Protein AF-C6BVX5-F1 (afdb_monomer)

Solvent-accessible surface area (backbone atoms only — not comparable to full-atom values): 6120 Å² total; per-residue (Å²): 136,64,79,90,76,52,53,75,67,58,49,50,52,53,50,59,68,44,44,63,56,55,52,48,58,60,66,78,60,53,72,51,82,54,87,90,64,91,51,86,47,88,52,87,85,78,92,73,68,70,90,79,49,55,70,68,60,52,51,51,48,55,49,32,55,49,44,42,72,64,39,88,46,70,69,51,32,49,53,28,48,53,53,41,52,52,55,51,47,48,66,72,70,46,85,80,79,124

Radius of gyration: 18.34 Å; Cα contacts (8 Å, |Δi|>4): 43; chains: 1; bounding box: 46×40×33 Å

Secondary structure (DSSP, 8-state):
--GGG--HHHHHHHHHHHHHHHHHHHHHT-EE--TTSSS-EEPPP----GGGS-HHHHHHHHHHHHHHHH--SHHHHHHHHHHHHHHHHHHHH-----

Foldseek 3Di:
DDPVPDDPVVVVVVVVVCVVVVVVVVVVPQWDDDPPPVDTDRDDDDDDDCVPPDPVLVVQLVVLVVQCVPDPDDVSNVVSVVSNVVSVVCRVVDPPPD

Sequence (98 aa):
MNLNSMTLDEKKLLAAELAPLILGEFRATSEMIIPGAEKAVKVKTRAIDTGLISADTRTAFANAETEISNASNFEELKAASEDMAGIVRTILMGHNNE

Nearest PDB structures (foldseek):
  5awi-assembly1_B  TM=8.036E-01  e=1.396E+00  Escherichia coli
  6nch-assembly1_B  TM=7.797E-01  e=1.396E+00  Bacillus cereus ATCC 14579
  6nci-assembly1_B  TM=8.277E-01  e=1.939E+00  Bacillus cereus ATCC 14579
  4hfq-assembly1_B  TM=7.726E-01  e=7.694E+00  Streptococcus pneumoniae TIGR4

Structure (mmCIF, N/CA/C/O backbone):
data_AF-C6BVX5-F1
#
_entry.id   AF-C6BVX5-F1
#
loop_
_atom_site.group_PDB
_atom_site.id
_atom_site.type_symbol
_atom_site.label_atom_id
_atom_site.label_alt_id
_atom_site.label_comp_id
_atom_site.label_asym_id
_atom_site.label_entity_id
_atom_site.label_seq_id
_atom_site.pdbx_PDB_ins_code
_atom_site.Cartn_x
_atom_site.Cartn_y
_atom_site.Cartn_z
_atom_site.occupancy
_atom_site.B_iso_or_equiv
_atom_site.auth_seq_id
_atom_site.auth_comp_id
_atom_site.auth_asym_id
_atom_site.auth_atom_id
_atom_site.pdbx_PDB_model_num
ATOM 1 N N . MET A 1 1 ? -23.982 -8.227 -20.933 1.00 60.34 1 MET A N 1
ATOM 2 C CA . MET A 1 1 ? -24.252 -8.823 -19.605 1.00 60.34 1 MET A CA 1
ATOM 3 C C . MET A 1 1 ? -24.408 -7.679 -18.611 1.00 60.34 1 MET A C 1
ATOM 5 O O . MET A 1 1 ? -23.605 -6.758 -18.676 1.00 60.34 1 MET A O 1
ATOM 9 N N . ASN A 1 2 ? -25.450 -7.656 -17.775 1.00 74.31 2 ASN A N 1
ATOM 10 C CA . ASN A 1 2 ? -25.619 -6.600 -16.768 1.00 74.31 2 ASN A CA 1
ATOM 11 C C . ASN A 1 2 ? -24.914 -7.032 -15.468 1.00 74.31 2 ASN A C 1
ATOM 13 O O . ASN A 1 2 ? -25.264 -8.057 -14.887 1.00 74.31 2 ASN A O 1
ATOM 17 N N . LEU A 1 3 ? -23.917 -6.256 -15.029 1.00 66.56 3 LEU A N 1
ATOM 18 C CA . LEU A 1 3 ? -23.111 -6.517 -13.824 1.00 66.56 3 LEU A CA 1
ATOM 19 C C . LEU A 1 3 ? -23.961 -6.648 -12.550 1.00 66.56 3 LEU A C 1
ATOM 21 O O . LEU A 1 3 ? -23.608 -7.388 -11.630 1.00 66.56 3 LEU A O 1
ATOM 25 N N . ASN A 1 4 ? -25.106 -5.964 -12.507 1.00 78.56 4 ASN A N 1
ATOM 26 C CA . ASN A 1 4 ? -25.998 -5.965 -11.348 1.00 78.56 4 ASN A CA 1
ATOM 27 C C . ASN A 1 4 ? -26.814 -7.258 -11.216 1.00 78.56 4 ASN A C 1
ATOM 29 O O . ASN A 1 4 ? -27.314 -7.546 -10.135 1.00 78.56 4 ASN A O 1
ATOM 33 N N . SER A 1 5 ? -26.919 -8.046 -12.288 1.00 87.69 5 SER A N 1
ATOM 34 C CA . SER A 1 5 ? -27.629 -9.332 -12.309 1.00 87.69 5 SER A CA 1
ATOM 35 C C . SER A 1 5 ? -26.704 -10.551 -12.212 1.00 87.69 5 SER A C 1
ATOM 37 O O . SER A 1 5 ? -27.187 -11.673 -12.292 1.00 87.69 5 SER A O 1
ATOM 39 N N . MET A 1 6 ? -25.390 -10.348 -12.054 1.00 88.00 6 MET A N 1
ATOM 40 C CA . MET A 1 6 ? -24.423 -11.442 -11.917 1.00 88.00 6 MET A CA 1
ATOM 41 C C . MET A 1 6 ? -24.410 -12.003 -10.493 1.00 88.00 6 MET A C 1
ATOM 43 O O . MET A 1 6 ? -24.428 -11.255 -9.507 1.00 88.00 6 MET A O 1
ATOM 47 N N . THR A 1 7 ? -24.290 -13.320 -10.401 1.00 91.19 7 THR A N 1
ATOM 48 C CA . THR A 1 7 ? -23.965 -14.031 -9.165 1.00 91.19 7 THR A CA 1
ATOM 49 C C . THR A 1 7 ? -22.559 -13.667 -8.677 1.00 91.19 7 THR A C 1
ATOM 51 O O . THR A 1 7 ? -21.732 -13.119 -9.411 1.00 91.19 7 THR A O 1
ATOM 54 N N . LEU A 1 8 ? -22.269 -13.959 -7.406 1.00 83.06 8 LEU A N 1
ATOM 55 C CA . LEU A 1 8 ? -20.951 -13.693 -6.827 1.00 83.06 8 LEU A CA 1
ATOM 56 C C . LEU A 1 8 ? -19.834 -14.449 -7.566 1.00 83.06 8 LEU A C 1
ATOM 58 O O . LEU A 1 8 ? -18.750 -13.899 -7.754 1.00 83.06 8 LEU A O 1
ATOM 62 N N . ASP A 1 9 ? -20.101 -15.678 -8.006 1.00 87.00 9 ASP A N 1
ATOM 63 C CA . ASP A 1 9 ? -19.108 -16.513 -8.686 1.00 87.00 9 ASP A CA 1
ATOM 64 C C . ASP A 1 9 ? -18.813 -16.012 -10.103 1.00 87.00 9 ASP A C 1
ATOM 66 O O . ASP A 1 9 ? -17.649 -15.925 -10.492 1.00 87.00 9 ASP A O 1
ATOM 70 N N . GLU A 1 10 ? -19.829 -15.551 -10.835 1.00 87.50 10 GLU A N 1
ATOM 71 C CA . GLU A 1 10 ? -19.634 -14.896 -12.135 1.00 87.50 10 GLU A CA 1
ATOM 72 C C . GLU A 1 10 ? -18.826 -13.597 -11.998 1.00 87.50 10 GLU A C 1
ATOM 74 O O . GLU A 1 10 ? -17.965 -13.307 -12.828 1.00 87.50 10 GLU A O 1
ATOM 79 N N . LYS A 1 11 ? -19.053 -12.820 -10.928 1.00 80.06 11 LYS A N 1
ATOM 80 C CA . LYS A 1 11 ? -18.270 -11.601 -10.653 1.00 80.06 11 LYS A CA 1
ATOM 81 C C . LYS A 1 11 ? -16.804 -11.916 -10.357 1.00 80.06 11 LYS A C 1
ATOM 83 O O . LYS A 1 11 ? -15.929 -11.191 -10.826 1.00 80.06 11 LYS A O 1
ATOM 88 N N . LYS A 1 12 ? -16.524 -12.989 -9.610 1.00 79.69 12 LYS A N 1
ATOM 89 C CA . LYS A 1 12 ? -15.149 -13.446 -9.338 1.00 79.69 12 LYS A CA 1
ATOM 90 C C . LYS A 1 12 ? -14.439 -13.895 -10.611 1.00 79.69 12 LYS A C 1
ATOM 92 O O . LYS A 1 12 ? -13.272 -13.563 -10.792 1.00 79.69 12 LYS A O 1
ATOM 97 N N . LEU A 1 13 ? -15.142 -14.610 -11.491 1.00 85.38 13 LEU A N 1
ATOM 98 C CA . LEU A 1 13 ? -14.588 -15.061 -12.766 1.00 85.38 13 LEU A CA 1
ATOM 99 C C . LEU A 1 13 ? -14.216 -13.867 -13.658 1.00 85.38 13 LEU A C 1
ATOM 101 O O . LEU A 1 13 ? -13.092 -13.785 -14.143 1.00 85.38 13 LEU A O 1
ATOM 105 N N . LEU A 1 14 ? -15.118 -12.887 -13.772 1.00 85.56 14 LEU A N 1
ATOM 106 C CA . LEU A 1 14 ? -14.877 -11.658 -14.529 1.00 85.56 14 LEU A CA 1
ATOM 107 C C . LEU A 1 14 ? -13.716 -10.834 -13.943 1.00 85.56 14 LEU A C 1
ATOM 109 O O . LEU A 1 14 ? -12.893 -10.296 -14.677 1.00 85.56 14 LEU A O 1
ATOM 113 N N . ALA A 1 15 ? -13.614 -10.751 -12.613 1.00 79.00 15 ALA A N 1
ATOM 114 C CA . ALA A 1 15 ? -12.490 -10.089 -11.951 1.00 79.00 15 ALA A CA 1
ATOM 115 C C . ALA A 1 15 ? -11.152 -10.792 -12.246 1.00 79.00 15 ALA A C 1
ATOM 117 O O . ALA A 1 15 ? -10.144 -10.121 -12.466 1.00 79.00 15 ALA A O 1
ATOM 118 N N . ALA A 1 16 ? -11.144 -12.128 -12.301 1.00 80.56 16 ALA A N 1
ATOM 119 C CA . ALA A 1 16 ? -9.966 -12.901 -12.680 1.00 80.56 16 ALA A CA 1
ATOM 120 C C . ALA A 1 16 ? -9.570 -12.678 -14.152 1.00 80.56 16 ALA A C 1
ATOM 122 O O . ALA A 1 16 ? -8.381 -12.578 -14.445 1.00 80.56 16 ALA A O 1
ATOM 123 N N . GLU A 1 17 ? -10.538 -12.529 -15.061 1.00 83.69 17 GLU A N 1
ATOM 124 C CA . GLU A 1 17 ? -10.288 -12.182 -16.470 1.00 83.69 17 GLU A CA 1
ATOM 125 C C . GLU A 1 17 ? -9.742 -10.758 -16.650 1.00 83.69 17 GLU A C 1
ATOM 127 O O . GLU A 1 17 ? -8.934 -10.511 -17.546 1.00 83.69 17 GLU A O 1
ATOM 132 N N . LEU A 1 18 ? -10.140 -9.819 -15.786 1.00 83.94 18 LEU A N 1
ATOM 133 C CA . LEU A 1 18 ? -9.647 -8.438 -15.801 1.00 83.94 18 LEU A CA 1
ATOM 134 C C . LEU A 1 18 ? -8.274 -8.279 -15.133 1.00 83.94 18 LEU A C 1
ATOM 136 O O . LEU A 1 18 ? -7.557 -7.321 -15.429 1.00 83.94 18 LEU A O 1
ATOM 140 N N . ALA A 1 19 ? -7.877 -9.204 -14.256 1.00 77.75 19 ALA A N 1
ATOM 141 C CA . ALA A 1 19 ? -6.626 -9.108 -13.508 1.00 77.75 19 ALA A CA 1
ATOM 142 C C . ALA A 1 19 ? -5.369 -8.974 -14.401 1.00 77.75 19 ALA A C 1
ATOM 144 O O . ALA A 1 19 ? -4.540 -8.114 -14.102 1.00 77.75 19 ALA A O 1
ATOM 145 N N . PRO A 1 20 ? -5.204 -9.720 -15.515 1.00 79.06 20 PRO A N 1
ATOM 146 C CA . PRO A 1 20 ? -4.078 -9.534 -16.432 1.00 79.06 20 PRO A CA 1
ATOM 147 C C . PRO A 1 20 ? -4.012 -8.139 -17.063 1.00 79.06 20 PRO A C 1
ATOM 149 O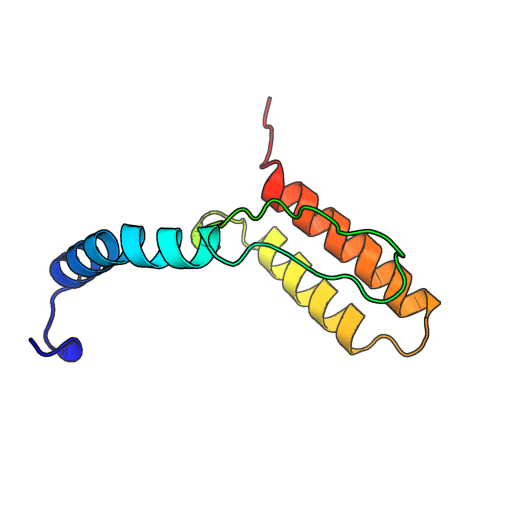 O . PRO A 1 20 ? -2.918 -7.591 -17.187 1.00 79.06 20 PRO A O 1
ATOM 152 N N . LEU A 1 21 ? -5.160 -7.554 -17.428 1.00 77.31 21 LEU A N 1
ATOM 153 C CA . LEU A 1 21 ? -5.239 -6.198 -17.980 1.00 77.31 21 LEU A CA 1
ATOM 154 C C . LEU A 1 21 ? -4.810 -5.170 -16.929 1.00 77.31 21 LEU A C 1
ATOM 156 O O . LEU A 1 21 ? -3.924 -4.361 -17.185 1.00 77.31 21 LEU A O 1
ATOM 160 N N . ILE A 1 22 ? -5.375 -5.267 -15.723 1.00 70.06 22 ILE A N 1
ATOM 161 C CA . ILE A 1 22 ? -5.036 -4.399 -14.588 1.00 70.06 22 ILE A CA 1
ATOM 162 C C . ILE A 1 22 ? -3.530 -4.475 -14.290 1.00 70.06 22 ILE A C 1
ATOM 164 O O . ILE A 1 22 ? -2.861 -3.451 -14.165 1.00 70.06 22 ILE A O 1
ATOM 168 N N . LEU A 1 23 ? -2.963 -5.685 -14.235 1.00 68.50 23 LEU A N 1
ATOM 169 C CA . LEU A 1 23 ? -1.529 -5.891 -14.013 1.00 68.50 23 LEU A CA 1
ATOM 170 C C . LEU A 1 23 ? -0.660 -5.364 -15.166 1.00 68.50 23 LEU A C 1
ATOM 172 O O . LEU A 1 23 ? 0.456 -4.904 -14.917 1.00 68.50 23 LEU A O 1
ATOM 176 N N . GLY A 1 24 ? -1.144 -5.436 -16.408 1.00 67.88 24 GLY A N 1
ATOM 177 C CA . GLY A 1 24 ? -0.482 -4.872 -17.584 1.00 67.88 24 GLY A CA 1
ATOM 178 C C . GLY A 1 24 ? -0.354 -3.351 -17.497 1.00 67.88 24 GLY A C 1
ATOM 179 O O . GLY A 1 24 ? 0.754 -2.827 -17.628 1.00 67.88 24 GLY A O 1
ATOM 180 N N . GLU A 1 25 ? -1.451 -2.666 -17.173 1.00 69.00 25 GLU A N 1
ATOM 181 C CA . GLU A 1 25 ? -1.486 -1.209 -16.982 1.00 69.00 25 GLU A CA 1
ATOM 182 C C . GLU A 1 25 ? -0.544 -0.753 -15.856 1.00 69.00 25 GLU A C 1
ATOM 184 O O . GLU A 1 25 ? 0.236 0.188 -16.028 1.00 69.00 25 GLU A O 1
ATOM 189 N N . PHE A 1 26 ? -0.520 -1.471 -14.726 1.00 62.66 26 PHE A N 1
ATOM 190 C CA . PHE A 1 26 ? 0.402 -1.177 -13.619 1.00 62.66 26 PHE A CA 1
ATOM 191 C C . PHE A 1 26 ? 1.884 -1.337 -13.995 1.00 62.66 26 PHE A C 1
ATOM 193 O O . PHE A 1 26 ? 2.742 -0.598 -13.504 1.00 62.66 26 PHE A O 1
ATOM 200 N N . ARG A 1 27 ? 2.215 -2.313 -14.848 1.00 59.59 27 ARG A N 1
ATOM 201 C CA . ARG A 1 27 ? 3.601 -2.558 -15.283 1.00 59.59 27 ARG A CA 1
ATOM 202 C C . ARG A 1 27 ? 4.084 -1.534 -16.305 1.00 59.59 27 ARG A C 1
ATOM 204 O O . ARG A 1 27 ? 5.266 -1.207 -16.294 1.00 59.59 27 ARG A O 1
ATOM 211 N N . ALA A 1 28 ? 3.200 -1.029 -17.162 1.00 58.88 28 ALA A N 1
ATOM 212 C CA . ALA A 1 28 ? 3.556 -0.085 -18.221 1.00 58.88 28 ALA A CA 1
ATOM 213 C C . ALA A 1 28 ? 3.823 1.350 -17.720 1.00 58.88 28 ALA A C 1
ATOM 215 O O . ALA A 1 28 ? 4.411 2.146 -18.445 1.00 58.88 28 ALA A O 1
ATOM 216 N N . THR A 1 29 ? 3.418 1.682 -16.490 1.00 56.69 29 THR A N 1
ATOM 217 C CA . THR A 1 29 ? 3.346 3.068 -15.985 1.00 56.69 29 THR A CA 1
ATOM 218 C C . THR A 1 29 ? 4.292 3.384 -14.820 1.00 56.69 29 THR A C 1
ATOM 220 O O . THR A 1 29 ? 4.210 4.455 -14.227 1.00 56.69 29 THR A O 1
ATOM 223 N N . SER A 1 30 ? 5.222 2.492 -14.469 1.00 55.81 30 SER A N 1
ATOM 224 C CA . SER A 1 30 ? 6.034 2.614 -13.243 1.00 55.81 30 SER A CA 1
ATOM 225 C C . SER A 1 30 ? 7.359 3.380 -13.421 1.00 55.81 30 SER A C 1
ATOM 227 O O . SER A 1 30 ? 8.408 2.970 -12.924 1.00 55.81 30 SER A O 1
ATOM 229 N N . GLU A 1 31 ? 7.316 4.534 -14.090 1.00 56.47 31 GLU A N 1
ATOM 230 C CA . GLU A 1 31 ? 8.401 5.523 -14.060 1.00 56.47 31 GLU A CA 1
ATOM 231 C C . GLU A 1 31 ? 7.922 6.779 -13.323 1.00 56.47 31 GLU A C 1
ATOM 233 O O . GLU A 1 31 ? 6.957 7.423 -13.728 1.00 56.47 31 GLU A O 1
ATOM 238 N N . MET A 1 32 ? 8.580 7.117 -12.209 1.00 61.38 32 MET A N 1
ATOM 239 C CA . MET A 1 32 ? 8.295 8.336 -11.454 1.00 61.38 32 MET A CA 1
ATOM 240 C C . MET A 1 32 ? 9.426 9.337 -11.677 1.00 61.38 32 MET A C 1
ATOM 242 O O . MET A 1 32 ? 10.578 9.089 -11.318 1.00 61.38 32 MET A O 1
ATOM 246 N N . ILE A 1 33 ? 9.085 10.495 -12.237 1.00 58.84 33 ILE A N 1
ATOM 247 C CA . ILE A 1 33 ? 9.990 11.642 -12.306 1.00 58.84 33 ILE A CA 1
ATOM 248 C C . ILE A 1 33 ? 9.848 12.401 -10.989 1.00 58.84 33 ILE A C 1
ATOM 250 O O . ILE A 1 33 ? 8.784 12.947 -10.714 1.00 58.84 33 ILE A O 1
ATOM 254 N N . ILE A 1 34 ? 10.907 12.430 -10.177 1.00 63.28 34 ILE A N 1
ATOM 255 C CA . ILE A 1 34 ? 10.957 13.220 -8.940 1.00 63.28 34 ILE A CA 1
ATOM 256 C C . ILE A 1 34 ? 11.580 14.584 -9.277 1.00 63.28 34 ILE A C 1
ATOM 258 O O . ILE A 1 34 ? 12.789 14.645 -9.537 1.00 63.28 34 ILE A O 1
ATOM 262 N N . PRO A 1 35 ? 10.802 15.683 -9.307 1.00 57.81 35 PRO A N 1
ATOM 263 C CA . PRO A 1 35 ? 11.343 17.006 -9.600 1.00 57.81 35 PRO A CA 1
ATOM 264 C C . PRO A 1 35 ? 12.383 17.405 -8.545 1.00 57.81 35 PRO A C 1
ATOM 266 O O . PRO A 1 35 ? 12.142 17.268 -7.350 1.00 57.81 35 PRO A O 1
ATOM 269 N N . GLY A 1 36 ? 13.546 17.892 -8.985 1.00 63.66 36 GLY A N 1
ATOM 270 C CA . GLY A 1 36 ? 14.615 18.365 -8.093 1.00 63.66 36 GLY A CA 1
ATOM 271 C C . GLY A 1 36 ? 15.616 17.305 -7.611 1.00 63.66 36 GLY A C 1
ATOM 272 O O . GLY A 1 36 ? 16.596 17.667 -6.973 1.00 63.66 36 GLY A O 1
ATOM 273 N N . ALA A 1 37 ? 15.441 16.022 -7.948 1.00 65.06 37 ALA A N 1
ATOM 274 C CA . ALA A 1 37 ? 16.407 14.968 -7.597 1.00 65.06 37 ALA A CA 1
ATOM 275 C C . ALA A 1 37 ? 17.595 14.844 -8.582 1.00 65.06 37 ALA A C 1
ATOM 277 O O . ALA A 1 37 ? 18.461 13.990 -8.392 1.00 65.06 37 ALA A O 1
ATOM 278 N N . GLU A 1 38 ? 17.604 15.641 -9.662 1.00 66.06 38 GLU A N 1
ATOM 279 C CA . GLU A 1 38 ? 18.574 15.625 -10.782 1.00 66.06 38 GLU A CA 1
ATOM 280 C C . GLU A 1 38 ? 18.816 14.243 -11.434 1.00 66.06 38 GLU A C 1
ATOM 282 O O . GLU A 1 38 ? 19.732 14.074 -12.240 1.00 66.06 38 GLU A O 1
ATOM 287 N N . LYS A 1 39 ? 18.008 13.227 -11.102 1.00 65.38 39 LYS A N 1
ATOM 288 C CA . LYS A 1 39 ? 18.172 11.835 -11.539 1.00 65.38 39 LYS A CA 1
ATOM 289 C C . LYS A 1 39 ? 16.814 11.162 -11.722 1.00 65.38 39 LYS A C 1
ATOM 291 O O . LYS A 1 39 ? 15.894 11.376 -10.937 1.00 65.38 39 LYS A O 1
ATOM 296 N N . ALA A 1 40 ? 16.715 10.300 -12.733 1.00 63.00 40 ALA A N 1
ATOM 297 C CA . ALA A 1 40 ? 15.579 9.399 -12.895 1.00 63.00 40 ALA A CA 1
ATOM 298 C C . ALA A 1 40 ? 15.629 8.301 -11.820 1.00 63.00 40 ALA A C 1
ATOM 300 O O . ALA A 1 40 ? 16.657 7.635 -11.653 1.00 63.00 40 ALA A O 1
A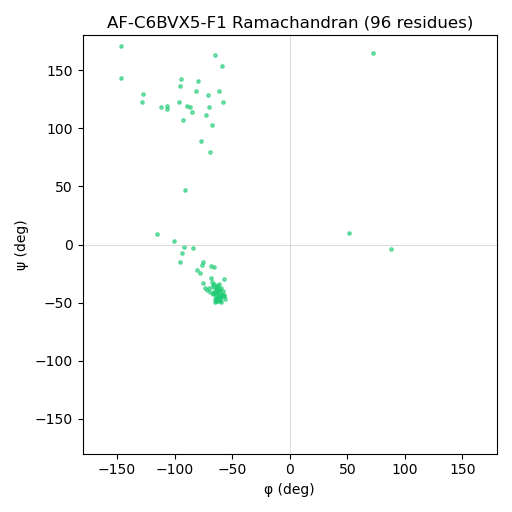TOM 301 N N . VAL A 1 41 ? 14.526 8.104 -11.094 1.00 63.38 41 VAL A N 1
ATOM 302 C CA . VAL A 1 41 ? 14.421 7.083 -10.044 1.00 63.38 41 VAL A CA 1
ATOM 303 C C . VAL A 1 41 ? 13.553 5.940 -10.552 1.00 63.38 41 VAL A C 1
ATOM 305 O O . VAL A 1 41 ? 12.366 6.104 -10.818 1.00 63.38 41 VAL A O 1
ATOM 308 N N . LYS A 1 42 ? 14.147 4.748 -10.672 1.00 62.75 42 LYS A N 1
ATOM 309 C CA . LYS A 1 42 ? 13.388 3.530 -10.971 1.00 62.75 42 LYS A CA 1
ATOM 310 C C . LYS A 1 42 ? 12.600 3.116 -9.732 1.00 62.75 42 LYS A C 1
ATOM 312 O O . LYS A 1 42 ? 13.192 2.676 -8.747 1.00 62.75 42 LYS A O 1
ATOM 317 N N . VAL A 1 43 ? 11.278 3.224 -9.800 1.00 65.56 43 VAL A N 1
ATOM 318 C CA . VAL A 1 43 ? 10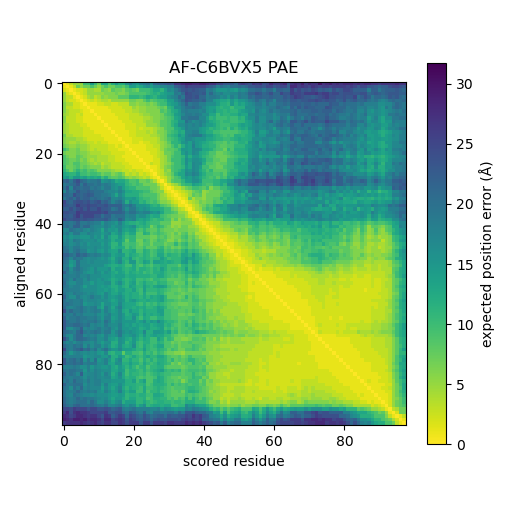.372 2.814 -8.724 1.00 65.56 43 VAL A CA 1
ATOM 319 C C . VAL A 1 43 ? 9.863 1.407 -9.014 1.00 65.56 43 VAL A C 1
ATOM 321 O O . VAL A 1 43 ? 9.269 1.148 -10.055 1.00 65.56 43 VAL A O 1
ATOM 324 N N . LY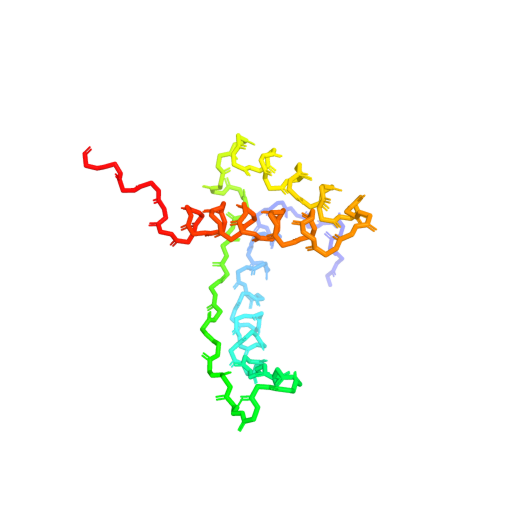S A 1 44 ? 10.093 0.473 -8.087 1.00 63.12 44 LYS A N 1
ATOM 325 C CA . LYS A 1 44 ? 9.435 -0.838 -8.119 1.00 63.12 44 LYS A CA 1
ATOM 326 C C . LYS A 1 44 ? 8.097 -0.718 -7.400 1.00 63.12 44 LYS A C 1
ATOM 328 O O . LYS A 1 44 ? 8.076 -0.422 -6.209 1.00 63.12 44 LYS A O 1
ATOM 333 N N . THR A 1 45 ? 6.999 -0.962 -8.104 1.00 67.31 45 THR A N 1
ATOM 334 C CA . THR A 1 45 ? 5.655 -0.986 -7.518 1.00 67.31 45 THR A CA 1
ATOM 335 C C . THR A 1 45 ? 5.263 -2.416 -7.143 1.00 67.31 45 THR A C 1
ATOM 337 O O . THR A 1 45 ? 5.599 -3.379 -7.837 1.00 67.31 45 THR A O 1
ATOM 340 N N . ARG A 1 46 ? 4.562 -2.574 -6.016 1.00 67.31 46 ARG A N 1
ATOM 341 C CA . ARG A 1 46 ? 3.958 -3.843 -5.588 1.00 67.31 46 ARG A CA 1
ATOM 342 C C . ARG A 1 46 ? 2.493 -3.584 -5.265 1.00 67.31 46 ARG A C 1
ATOM 344 O O . ARG A 1 46 ? 2.201 -2.749 -4.419 1.00 67.31 46 ARG A O 1
ATOM 351 N N . ALA A 1 47 ? 1.593 -4.302 -5.929 1.00 69.12 47 ALA A N 1
ATOM 352 C CA . ALA A 1 47 ? 0.181 -4.308 -5.568 1.00 69.12 47 ALA A CA 1
ATOM 353 C C . ALA A 1 47 ? -0.034 -5.278 -4.399 1.00 69.12 47 ALA A C 1
ATOM 355 O O . ALA A 1 47 ? 0.473 -6.403 -4.424 1.00 69.12 47 ALA A O 1
ATOM 356 N N . ILE A 1 48 ? -0.755 -4.828 -3.376 1.00 69.00 48 ILE A N 1
ATOM 357 C CA . ILE A 1 48 ? -1.073 -5.612 -2.183 1.00 69.00 48 ILE A CA 1
ATOM 358 C C . ILE A 1 48 ? -2.582 -5.558 -1.994 1.00 69.00 48 ILE A C 1
ATOM 360 O O . ILE A 1 48 ? -3.172 -4.480 -2.021 1.00 69.00 48 ILE A O 1
ATOM 364 N N . ASP A 1 49 ? -3.196 -6.726 -1.822 1.00 69.62 49 ASP A N 1
ATOM 365 C CA . ASP A 1 49 ? -4.602 -6.816 -1.448 1.00 69.62 49 ASP A CA 1
ATOM 366 C C . ASP A 1 49 ? -4.762 -6.337 -0.000 1.00 69.62 49 ASP A C 1
ATOM 368 O O . ASP A 1 49 ? -4.193 -6.912 0.931 1.00 69.62 49 ASP A O 1
ATOM 372 N N . THR A 1 50 ? -5.534 -5.269 0.192 1.00 66.94 50 THR A N 1
ATOM 373 C CA . THR A 1 50 ? -5.769 -4.670 1.510 1.00 66.94 50 THR A CA 1
ATOM 374 C C . THR A 1 50 ? -6.549 -5.595 2.444 1.00 66.94 50 THR A C 1
ATOM 376 O O . THR A 1 50 ? -6.467 -5.424 3.661 1.00 66.94 50 THR A O 1
ATOM 379 N N . GLY A 1 51 ? -7.248 -6.605 1.913 1.00 72.56 51 GLY A N 1
ATOM 380 C CA . GLY A 1 51 ? -7.879 -7.669 2.695 1.00 72.56 51 GLY A CA 1
ATOM 381 C C . GLY A 1 51 ? -6.883 -8.615 3.375 1.00 72.56 51 GLY A C 1
ATOM 382 O O . GLY A 1 51 ? -7.250 -9.285 4.338 1.00 72.56 51 GLY A O 1
ATOM 383 N N . LEU A 1 52 ? -5.624 -8.643 2.922 1.00 74.94 52 LEU A N 1
ATOM 384 C CA . LEU A 1 52 ? -4.537 -9.433 3.517 1.00 74.94 52 LEU A CA 1
ATOM 385 C C . LEU A 1 52 ? -3.737 -8.654 4.573 1.00 74.94 52 LEU A C 1
ATOM 387 O O . LEU A 1 52 ? -2.816 -9.199 5.180 1.00 74.94 52 LEU A O 1
ATOM 391 N N . ILE A 1 53 ? -4.076 -7.383 4.792 1.00 81.38 53 ILE A N 1
ATOM 392 C CA . ILE A 1 53 ? -3.448 -6.519 5.790 1.00 81.38 53 ILE A CA 1
ATOM 393 C C . ILE A 1 53 ? -4.290 -6.567 7.072 1.00 81.38 53 ILE A C 1
ATOM 395 O O . ILE A 1 53 ? -5.522 -6.495 7.027 1.00 81.38 53 ILE A O 1
ATOM 399 N N . SER A 1 54 ? -3.635 -6.672 8.232 1.00 84.62 54 SER A N 1
ATOM 400 C CA . SER A 1 54 ? -4.335 -6.693 9.521 1.00 84.62 54 SER A CA 1
ATOM 401 C C . SER A 1 54 ? -5.172 -5.421 9.728 1.00 84.62 54 SER A C 1
ATOM 403 O O . SER A 1 54 ? -4.894 -4.357 9.167 1.00 84.62 54 SER A O 1
ATOM 405 N N . ALA A 1 55 ? -6.234 -5.521 10.532 1.00 86.75 55 ALA A N 1
ATOM 406 C CA . ALA A 1 55 ? -7.043 -4.355 10.887 1.00 86.75 55 ALA A CA 1
ATOM 407 C C . ALA A 1 55 ? -6.195 -3.264 11.565 1.00 86.75 55 ALA A C 1
ATOM 409 O O . ALA A 1 55 ? -6.327 -2.096 11.213 1.00 86.75 55 ALA A O 1
ATOM 410 N N . ASP A 1 56 ? -5.268 -3.653 12.441 1.00 87.88 56 ASP A N 1
ATOM 411 C CA . ASP A 1 56 ? -4.386 -2.724 13.153 1.00 87.88 56 ASP A CA 1
ATOM 412 C C . ASP A 1 56 ? -3.482 -1.942 12.198 1.00 87.88 56 ASP A C 1
ATOM 414 O O . ASP A 1 56 ? -3.373 -0.722 12.304 1.00 87.88 56 ASP A O 1
ATOM 418 N N . THR A 1 57 ? -2.888 -2.614 11.208 1.00 86.06 57 THR A N 1
ATOM 419 C CA . THR A 1 57 ? -2.049 -1.949 10.205 1.00 86.06 57 THR A CA 1
ATOM 420 C C . THR A 1 57 ? -2.866 -1.012 9.313 1.00 86.06 57 THR A C 1
ATOM 422 O O . THR A 1 57 ? -2.376 0.056 8.956 1.00 86.06 57 THR A O 1
ATOM 425 N N . ARG A 1 58 ? -4.122 -1.354 8.992 1.00 85.44 58 ARG A N 1
ATOM 426 C CA . ARG A 1 58 ? -5.025 -0.448 8.258 1.00 85.44 58 ARG A CA 1
ATOM 427 C C . ARG A 1 58 ? -5.380 0.796 9.073 1.00 85.44 58 ARG A C 1
ATOM 429 O O . ARG A 1 58 ? -5.365 1.893 8.525 1.00 85.44 58 ARG A O 1
ATOM 436 N N . THR A 1 59 ? -5.651 0.639 10.367 1.00 89.62 59 THR A N 1
ATOM 437 C CA . THR A 1 59 ? -5.903 1.767 11.277 1.00 89.62 59 THR A CA 1
ATOM 438 C C . THR A 1 59 ? -4.671 2.659 11.408 1.00 89.62 59 THR A C 1
ATOM 440 O O . THR A 1 59 ? -4.785 3.875 11.289 1.00 89.62 59 THR A O 1
ATOM 443 N N . ALA A 1 60 ? -3.485 2.069 11.588 1.00 88.88 60 ALA A N 1
ATOM 444 C CA . ALA A 1 60 ? -2.231 2.816 11.650 1.00 88.88 60 ALA A CA 1
ATOM 445 C C . ALA A 1 60 ? -1.986 3.619 10.364 1.00 88.88 60 ALA A C 1
ATOM 447 O O . ALA A 1 60 ? -1.626 4.790 10.433 1.00 88.88 60 ALA A O 1
ATOM 448 N N . PHE A 1 61 ? -2.243 3.014 9.199 1.00 88.62 61 PHE A N 1
ATOM 449 C CA . PHE A 1 61 ? -2.133 3.692 7.909 1.00 88.62 61 PHE A CA 1
ATOM 450 C C . PHE A 1 61 ? -3.085 4.897 7.809 1.00 88.62 61 PHE A C 1
ATOM 452 O O . PHE A 1 61 ? -2.642 5.992 7.481 1.00 88.62 61 PHE A O 1
ATOM 459 N N . ALA A 1 62 ? -4.363 4.733 8.165 1.00 88.75 62 ALA A N 1
ATOM 460 C CA . ALA A 1 62 ? -5.344 5.823 8.132 1.00 88.75 62 ALA A CA 1
ATOM 461 C C . ALA A 1 62 ? -5.003 6.973 9.102 1.00 88.75 62 ALA A C 1
ATOM 463 O O . ALA A 1 62 ? -5.2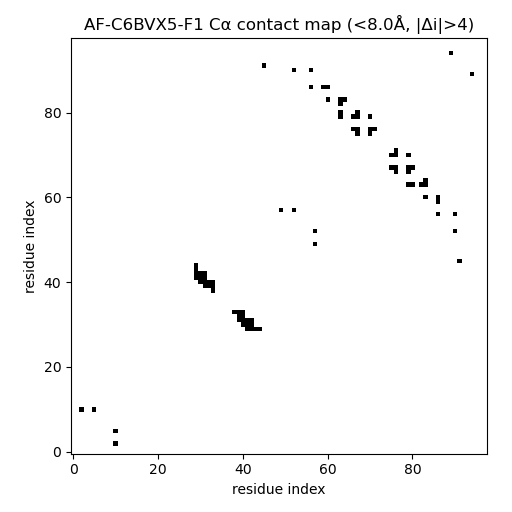08 8.150 8.788 1.00 88.75 62 ALA A O 1
ATOM 464 N N . ASN A 1 63 ? -4.453 6.646 10.276 1.00 90.75 63 ASN A N 1
ATOM 465 C CA . ASN A 1 63 ? -3.985 7.648 11.231 1.00 90.75 63 ASN A CA 1
ATOM 466 C C . ASN A 1 63 ? -2.804 8.442 10.658 1.00 90.75 63 ASN A C 1
ATOM 468 O O . ASN A 1 63 ? -2.841 9.669 10.675 1.00 90.75 63 ASN A O 1
ATOM 472 N N . ALA A 1 64 ? -1.816 7.762 10.071 1.00 89.56 64 ALA A N 1
ATOM 473 C CA . ALA A 1 64 ? -0.674 8.420 9.442 1.00 89.56 64 ALA A CA 1
ATOM 474 C C . ALA A 1 64 ? -1.091 9.300 8.242 1.00 89.56 64 ALA A C 1
ATOM 476 O O . ALA A 1 64 ? -0.565 10.397 8.073 1.00 89.56 64 ALA A O 1
ATOM 477 N N . GLU A 1 65 ? -2.082 8.888 7.435 1.00 90.44 65 GLU A N 1
ATOM 478 C CA . GLU A 1 65 ? -2.651 9.746 6.375 1.00 90.44 65 GLU A CA 1
ATOM 479 C C . GLU A 1 65 ? -3.287 11.023 6.945 1.00 90.44 65 GLU A C 1
ATOM 481 O O . GLU A 1 65 ? -3.152 12.113 6.376 1.00 90.44 65 GLU A O 1
ATOM 486 N N . THR A 1 66 ? -3.965 10.893 8.086 1.00 92.88 66 THR A N 1
ATOM 487 C CA . THR A 1 66 ? -4.579 12.023 8.791 1.00 92.88 66 THR A CA 1
ATOM 488 C C . THR A 1 66 ? -3.515 12.971 9.342 1.00 92.88 66 THR A C 1
ATOM 490 O O . THR A 1 66 ? -3.646 14.184 9.197 1.00 92.88 66 THR A O 1
ATOM 493 N N . GLU A 1 67 ? -2.442 12.444 9.930 1.00 92.06 67 GLU A N 1
ATOM 494 C CA . GLU A 1 67 ? -1.321 13.236 10.452 1.00 92.06 67 GLU A CA 1
ATOM 495 C C . GLU A 1 67 ? -0.581 13.987 9.342 1.00 92.06 67 GLU A C 1
ATOM 497 O O . GLU A 1 67 ? -0.339 15.183 9.484 1.00 92.06 67 GLU A O 1
ATOM 502 N N . ILE A 1 68 ? -0.318 13.340 8.200 1.00 93.19 68 ILE A N 1
ATOM 503 C CA . ILE A 1 68 ? 0.246 14.004 7.013 1.00 93.19 68 ILE A CA 1
ATOM 504 C C . ILE A 1 68 ? -0.664 15.148 6.550 1.00 93.19 68 ILE A C 1
ATOM 506 O O . ILE A 1 68 ? -0.181 16.238 6.252 1.00 93.19 68 ILE A O 1
ATOM 510 N N . SER A 1 69 ? -1.979 14.916 6.502 1.00 93.38 69 SER A N 1
ATOM 511 C CA . SER A 1 69 ? -2.952 15.921 6.049 1.00 93.38 69 SER A CA 1
ATOM 512 C C . SER A 1 69 ? -3.092 17.101 7.016 1.00 93.38 69 SER A C 1
ATOM 514 O O . SER A 1 69 ? -3.403 18.211 6.588 1.00 93.38 69 SER A O 1
ATOM 516 N N . ASN A 1 70 ? -2.862 16.865 8.309 1.00 94.44 70 ASN A N 1
ATOM 517 C CA . ASN A 1 70 ? -2.964 17.871 9.364 1.00 94.44 70 ASN A CA 1
ATOM 518 C C . ASN A 1 70 ? -1.629 18.553 9.691 1.00 94.44 70 ASN A C 1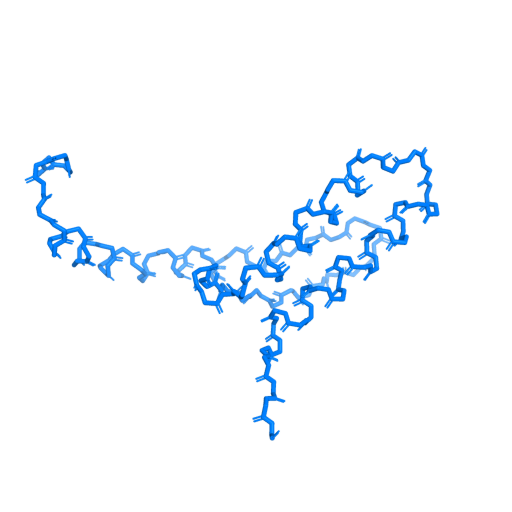
ATOM 520 O O . ASN A 1 70 ? -1.623 19.500 10.480 1.00 94.44 70 ASN A O 1
ATOM 524 N N . ALA A 1 71 ? -0.515 18.091 9.117 1.00 95.44 71 ALA A N 1
ATOM 525 C CA . ALA A 1 71 ? 0.801 18.660 9.360 1.00 95.44 71 ALA A CA 1
ATOM 526 C C . ALA A 1 71 ? 0.820 20.152 8.995 1.00 95.44 71 ALA A C 1
ATOM 528 O O . ALA A 1 71 ? 0.541 20.553 7.863 1.00 95.44 71 ALA A O 1
ATOM 529 N N . SER A 1 72 ? 1.166 20.985 9.972 1.00 94.69 72 SER A N 1
ATOM 530 C CA . SER A 1 72 ? 1.139 22.446 9.851 1.00 94.69 72 SER A CA 1
ATOM 531 C C . SER A 1 72 ? 2.495 23.035 9.464 1.00 94.69 72 SER A C 1
ATOM 533 O O . SER A 1 72 ? 2.590 24.196 9.059 1.00 94.69 72 SER A O 1
ATOM 535 N N . ASN A 1 73 ? 3.559 22.241 9.589 1.00 95.38 73 ASN A N 1
ATOM 536 C CA . ASN A 1 73 ? 4.923 22.636 9.275 1.00 95.38 73 ASN A CA 1
ATOM 537 C C . ASN A 1 73 ? 5.746 21.466 8.719 1.00 95.38 73 ASN A C 1
ATOM 539 O O . ASN A 1 73 ? 5.321 20.312 8.710 1.00 95.38 73 ASN A O 1
ATOM 543 N N . PHE A 1 74 ? 6.941 21.794 8.229 1.00 92.12 74 PHE A N 1
ATOM 544 C CA . PHE A 1 74 ? 7.820 20.833 7.570 1.00 92.12 74 PHE A CA 1
ATOM 545 C C . PHE A 1 74 ? 8.289 19.704 8.495 1.00 92.12 74 PHE A C 1
ATOM 547 O O . PHE A 1 74 ? 8.367 18.566 8.045 1.00 92.12 74 PHE A O 1
ATOM 554 N N . GLU A 1 75 ? 8.578 19.988 9.767 1.00 94.31 75 GLU A N 1
ATOM 555 C CA . GLU A 1 75 ? 9.050 18.961 10.705 1.00 94.31 75 GLU A CA 1
ATOM 556 C C . GLU A 1 75 ? 7.938 17.964 11.048 1.00 94.31 75 GLU A C 1
ATOM 558 O O . GLU A 1 75 ? 8.175 16.758 11.037 1.00 94.31 75 GLU A O 1
ATOM 563 N N . GLU A 1 76 ? 6.708 18.445 11.251 1.00 92.19 76 GLU A N 1
ATOM 564 C CA . GLU A 1 76 ? 5.524 17.591 11.421 1.00 92.19 76 GLU A CA 1
ATOM 565 C C . GLU A 1 76 ? 5.266 16.733 10.180 1.00 92.19 76 GLU A C 1
ATOM 567 O O . GLU A 1 76 ? 5.070 15.523 10.290 1.00 92.19 76 GLU A O 1
ATOM 572 N N . LEU A 1 77 ? 5.327 17.337 8.989 1.00 91.62 77 LEU A N 1
ATOM 573 C CA . LEU A 1 77 ? 5.123 16.618 7.733 1.00 91.62 77 LEU A CA 1
ATOM 574 C C . LEU A 1 77 ? 6.199 15.548 7.524 1.00 91.62 77 LEU A C 1
ATOM 576 O O . LEU A 1 77 ? 5.901 14.442 7.070 1.00 91.62 77 LEU A O 1
ATOM 580 N N . LYS A 1 78 ? 7.453 15.871 7.852 1.00 91.69 78 LYS A N 1
ATOM 581 C CA . LYS A 1 78 ? 8.584 14.951 7.754 1.00 91.69 78 LYS A CA 1
ATOM 582 C C . LYS A 1 78 ? 8.417 13.773 8.712 1.00 91.69 78 LYS A C 1
ATOM 584 O O . LYS A 1 78 ? 8.541 12.639 8.260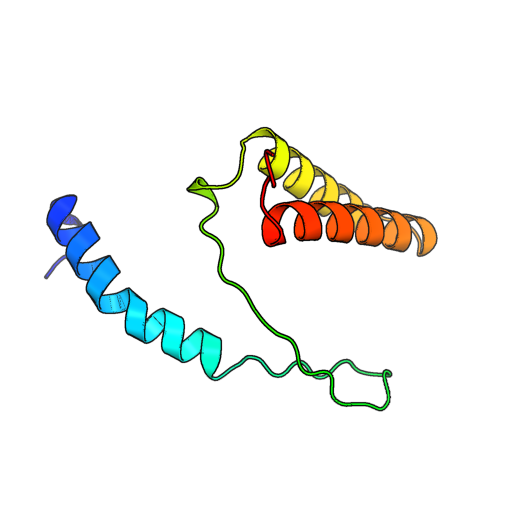 1.00 91.69 78 LYS A O 1
ATOM 589 N N . ALA A 1 79 ? 8.095 14.028 9.979 1.00 90.62 79 ALA A N 1
ATOM 590 C CA . ALA A 1 79 ? 7.866 12.978 10.970 1.00 90.62 79 ALA A CA 1
ATOM 591 C C . ALA A 1 79 ? 6.714 12.049 10.548 1.00 90.62 79 ALA A C 1
ATOM 593 O O . ALA A 1 79 ? 6.908 10.839 10.446 1.00 90.62 79 ALA A O 1
ATOM 594 N N . ALA A 1 80 ? 5.565 12.615 10.160 1.00 90.94 80 ALA A N 1
ATOM 595 C CA . ALA A 1 80 ? 4.417 11.835 9.692 1.00 90.94 80 ALA A CA 1
ATOM 596 C C . ALA A 1 80 ? 4.735 11.022 8.416 1.00 90.94 80 ALA A C 1
ATOM 598 O O . ALA A 1 80 ? 4.264 9.897 8.237 1.00 90.94 80 ALA A O 1
ATOM 599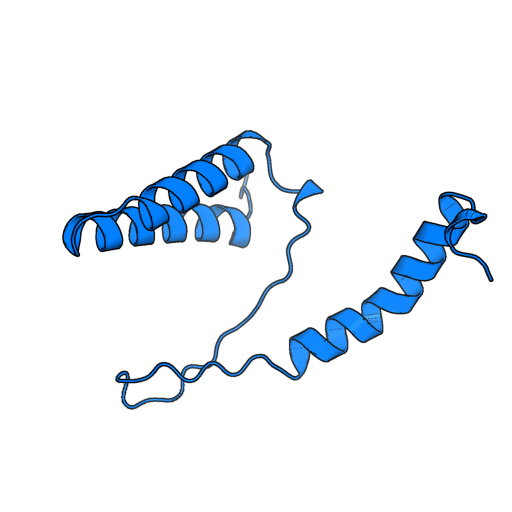 N N . SER A 1 81 ? 5.585 11.557 7.531 1.00 91.00 81 SER A N 1
ATOM 600 C CA . SER A 1 81 ? 6.057 10.842 6.337 1.00 91.00 81 SER A CA 1
ATOM 601 C C . SER A 1 81 ? 7.009 9.686 6.672 1.00 91.00 81 SER A C 1
ATOM 603 O O . SER A 1 81 ? 6.963 8.643 6.014 1.00 91.00 81 SER A O 1
ATOM 605 N N . GLU A 1 82 ? 7.876 9.847 7.675 1.00 91.31 82 GLU A N 1
ATOM 606 C CA . GLU A 1 82 ? 8.769 8.787 8.163 1.00 91.31 82 GLU A CA 1
ATOM 607 C C . GLU A 1 82 ? 7.971 7.644 8.812 1.00 91.31 82 GLU A C 1
ATOM 609 O O . GLU A 1 82 ? 8.227 6.472 8.504 1.00 91.31 82 GLU A O 1
ATOM 614 N N . ASP A 1 83 ? 6.947 7.973 9.604 1.00 88.62 83 ASP A N 1
ATOM 615 C CA . ASP A 1 83 ? 6.037 6.999 10.217 1.00 88.62 83 ASP A CA 1
ATOM 616 C C . ASP A 1 83 ? 5.232 6.231 9.160 1.00 88.62 83 ASP A C 1
ATOM 618 O O . ASP A 1 83 ? 5.198 4.993 9.163 1.00 88.62 83 ASP A O 1
ATOM 622 N N . MET A 1 84 ? 4.680 6.941 8.170 1.00 90.81 84 MET A N 1
ATOM 623 C CA . MET A 1 84 ? 4.015 6.332 7.016 1.00 90.81 84 MET A CA 1
ATOM 624 C C . MET A 1 84 ? 4.949 5.376 6.260 1.00 90.81 84 MET A C 1
ATOM 626 O O . MET A 1 84 ? 4.567 4.250 5.921 1.00 90.81 84 MET A O 1
ATOM 630 N N . ALA A 1 85 ? 6.201 5.779 6.025 1.00 88.44 85 ALA A N 1
ATOM 631 C CA . ALA A 1 85 ? 7.188 4.922 5.375 1.00 88.44 85 ALA A CA 1
ATOM 632 C C . ALA A 1 85 ? 7.484 3.652 6.196 1.00 88.44 85 ALA A C 1
ATOM 634 O O . ALA A 1 85 ? 7.679 2.579 5.615 1.00 88.44 85 ALA A O 1
ATOM 635 N N . GLY A 1 86 ? 7.488 3.745 7.529 1.00 86.88 86 GLY A N 1
ATOM 636 C CA . GLY A 1 86 ? 7.598 2.600 8.435 1.00 86.88 86 GLY A CA 1
ATOM 637 C C . GLY A 1 86 ? 6.437 1.613 8.283 1.00 86.88 86 GLY A C 1
ATOM 638 O O . GLY A 1 86 ? 6.666 0.415 8.093 1.00 86.88 86 GLY A O 1
ATOM 639 N N . ILE A 1 87 ? 5.198 2.113 8.272 1.00 87.31 87 ILE A N 1
ATOM 640 C CA . ILE A 1 87 ? 3.988 1.295 8.084 1.00 87.31 87 ILE A CA 1
ATOM 641 C C . ILE A 1 87 ? 4.018 0.593 6.720 1.00 87.31 87 ILE A C 1
ATOM 643 O O . ILE A 1 87 ? 3.818 -0.622 6.635 1.00 87.31 87 ILE A O 1
ATOM 647 N N . VAL A 1 88 ? 4.344 1.328 5.652 1.00 84.81 88 VAL A N 1
ATOM 648 C CA . VAL A 1 88 ? 4.446 0.778 4.292 1.00 84.81 88 VAL A CA 1
ATOM 649 C C . VAL A 1 88 ? 5.538 -0.290 4.200 1.00 84.81 88 VAL A C 1
ATOM 651 O O . VAL A 1 88 ? 5.329 -1.314 3.549 1.00 84.81 88 VAL A O 1
ATOM 654 N N . ARG A 1 89 ? 6.680 -0.129 4.883 1.00 82.19 89 ARG A N 1
ATOM 655 C CA . ARG A 1 89 ? 7.711 -1.181 4.954 1.00 82.19 89 ARG A CA 1
ATOM 656 C C . ARG A 1 89 ? 7.180 -2.457 5.598 1.00 82.19 89 ARG A C 1
ATOM 658 O O . ARG A 1 89 ? 7.407 -3.528 5.041 1.00 82.19 89 ARG A O 1
ATOM 665 N N . THR A 1 90 ? 6.455 -2.356 6.708 1.00 81.00 90 THR A N 1
ATOM 666 C CA . THR A 1 90 ? 5.834 -3.518 7.367 1.00 81.00 90 THR A CA 1
ATOM 667 C C . THR A 1 90 ? 4.850 -4.227 6.436 1.00 81.00 90 THR A C 1
ATOM 669 O O . THR A 1 90 ? 4.887 -5.450 6.308 1.00 81.00 90 THR A O 1
ATOM 672 N N . ILE A 1 91 ? 4.026 -3.463 5.713 1.00 79.88 91 ILE A N 1
ATOM 673 C CA . ILE A 1 91 ? 3.099 -3.999 4.706 1.00 79.88 91 ILE A CA 1
ATOM 674 C C . ILE A 1 91 ? 3.864 -4.714 3.575 1.00 79.88 91 ILE A C 1
ATOM 676 O O . ILE A 1 91 ? 3.480 -5.804 3.152 1.00 79.88 91 ILE A O 1
ATOM 680 N N . LEU A 1 92 ? 4.959 -4.123 3.086 1.00 74.69 92 LEU A N 1
ATOM 681 C CA . LEU A 1 92 ? 5.737 -4.655 1.963 1.00 74.69 92 LEU A CA 1
ATOM 682 C C . LEU A 1 92 ? 6.575 -5.884 2.323 1.00 74.69 92 LEU A C 1
ATOM 684 O O . LEU A 1 92 ? 6.725 -6.768 1.478 1.00 74.69 92 LEU A O 1
ATOM 688 N N . MET A 1 93 ? 7.151 -5.933 3.523 1.00 73.06 93 MET A N 1
ATOM 689 C CA . MET A 1 93 ? 7.954 -7.070 3.982 1.00 73.06 93 MET A CA 1
ATOM 690 C C . MET A 1 93 ? 7.071 -8.246 4.417 1.00 73.06 93 MET A C 1
ATOM 692 O O . MET A 1 93 ? 7.505 -9.389 4.318 1.00 73.06 93 MET A O 1
ATOM 696 N N . GLY A 1 94 ? 5.819 -7.976 4.807 1.00 64.19 94 GLY A N 1
ATOM 697 C CA . GLY A 1 94 ? 4.966 -8.948 5.483 1.00 64.19 94 GLY A CA 1
ATOM 698 C C . GLY A 1 94 ? 5.432 -9.180 6.925 1.00 64.19 94 GLY A C 1
ATOM 699 O O . GLY A 1 94 ? 6.543 -8.809 7.304 1.00 64.19 94 GLY A O 1
ATOM 700 N N . HIS A 1 95 ? 4.587 -9.797 7.755 1.00 52.34 95 HIS A N 1
ATOM 701 C CA . HIS A 1 95 ? 5.070 -10.371 9.011 1.00 52.34 95 HIS A CA 1
ATOM 702 C C . HIS A 1 95 ? 5.988 -11.547 8.653 1.00 52.34 95 HIS A C 1
ATOM 704 O O . HIS A 1 95 ? 5.504 -12.622 8.298 1.00 52.34 95 HIS A O 1
ATOM 710 N N . ASN A 1 96 ? 7.304 -11.353 8.740 1.00 45.50 96 ASN A N 1
ATOM 711 C CA . ASN A 1 96 ? 8.227 -12.469 8.911 1.00 45.50 96 ASN A CA 1
ATOM 712 C 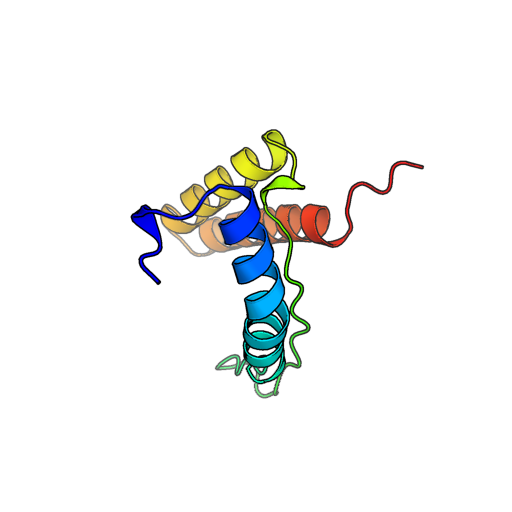C . ASN A 1 96 ? 8.005 -13.016 10.327 1.00 45.50 96 ASN A C 1
ATOM 714 O O . ASN A 1 96 ? 8.723 -12.658 11.255 1.00 45.50 96 ASN A O 1
ATOM 718 N N . ASN A 1 97 ? 6.959 -13.821 10.500 1.00 37.00 97 ASN A N 1
ATOM 719 C CA . ASN A 1 97 ? 6.854 -14.700 11.654 1.00 37.00 97 ASN A CA 1
ATOM 720 C C . ASN A 1 97 ? 7.794 -15.880 11.387 1.00 37.00 97 ASN A C 1
ATOM 722 O O . ASN A 1 97 ? 7.390 -16.857 10.754 1.00 37.00 97 ASN A O 1
ATOM 726 N N . GLU A 1 98 ? 9.053 -15.737 11.799 1.00 35.41 98 GLU A N 1
ATOM 727 C CA . GLU A 1 98 ? 9.817 -16.892 12.287 1.00 35.41 98 GLU A CA 1
ATOM 728 C C . GLU A 1 98 ? 9.274 -17.317 13.658 1.00 35.41 98 GLU A C 1
ATOM 730 O O . GLU A 1 98 ? 8.913 -16.418 14.457 1.00 35.41 98 GLU A O 1
#

Organism: Maridesulfovibrio salexigens (strain ATCC 14822 / DSM 2638 / NCIMB 8403 / VKM B-1763) (NCBI:txid526222)

Mean predicted aligned error: 11.05 Å

pLDDT: mean 77.2, std 13.76, range [35.41, 95.44]